Protein AF-A0A950CZE7-F1 (afdb_monomer_lite)

Foldseek 3Di:
DDDDDDDPDDDDDDDDDDDDDDDDDDDDDDDDDDDDDDDPDDDPPPPDDPPPPDPPPPPDDDDDDDDDDQQDFPDADPNDTDGNVNVVVVCCVPCVVVVVVVVVVVVVVVVVCVVVVHDD

pLDDT: mean 73.11, std 21.74, range [37.31, 98.44]

Secondary structure (DSSP, 8-state):
---------------------------------------------PPPPP----GGGS-------PPPPTT-EEEEETTEEEEHHHHHHHHHHHHHHHHHHHHHHHHHHHHHHHHHT---

Sequence (120 aa):
MIARNRGRMVKGMVFVLAALGVLGSQPAWSQSLLGGRLGTKKAAQEPAPPASSNPADGPRFELTAVPVNPIDPIAIVNGEVISRQQLADECVARRGEEILETLIARKLIEQALKARKLEV

Structure (mmCIF, N/CA/C/O backbone):
data_AF-A0A950CZE7-F1
#
_entry.id   AF-A0A950CZE7-F1
#
loop_
_atom_site.group_PDB
_atom_site.id
_atom_site.type_symbol
_atom_site.label_atom_id
_atom_site.label_alt_id
_atom_site.label_comp_id
_atom_site.label_asym_id
_atom_site.label_entity_id
_atom_site.label_seq_id
_atom_site.pdbx_PDB_ins_code
_atom_site.Cartn_x
_atom_site.Cartn_y
_atom_site.Cartn_z
_atom_site.occupancy
_atom_site.B_iso_or_equiv
_atom_site.auth_seq_id
_atom_site.auth_comp_id
_atom_site.auth_asym_id
_atom_site.auth_atom_id
_atom_site.pdbx_PDB_model_num
ATOM 1 N N . MET A 1 1 ? 9.391 -7.292 -49.951 1.00 50.84 1 MET A N 1
ATOM 2 C CA . MET A 1 1 ? 10.779 -7.718 -49.657 1.00 50.84 1 MET A CA 1
ATOM 3 C C . MET A 1 1 ? 11.719 -7.007 -50.619 1.00 50.84 1 MET A C 1
ATOM 5 O O . MET A 1 1 ? 11.708 -7.359 -51.785 1.00 50.84 1 MET A O 1
ATOM 9 N N . ILE A 1 2 ? 12.477 -6.004 -50.159 1.00 44.66 2 ILE A N 1
ATOM 10 C CA . ILE A 1 2 ? 13.557 -5.328 -50.903 1.00 44.66 2 ILE A CA 1
ATOM 11 C C . ILE A 1 2 ? 14.617 -4.851 -49.888 1.00 44.66 2 ILE A C 1
ATOM 13 O O . ILE A 1 2 ? 14.286 -4.505 -48.758 1.00 44.66 2 ILE A O 1
ATOM 17 N N . ALA A 1 3 ? 15.874 -4.973 -50.319 1.00 51.16 3 ALA A N 1
ATOM 18 C CA . ALA A 1 3 ? 17.185 -4.905 -49.657 1.00 51.16 3 ALA A CA 1
ATOM 19 C C . ALA A 1 3 ? 17.358 -3.895 -48.494 1.00 51.16 3 ALA A C 1
ATOM 21 O O . ALA A 1 3 ? 16.888 -2.771 -48.569 1.00 51.16 3 ALA A O 1
ATOM 22 N N . ARG A 1 4 ? 17.953 -4.256 -47.343 1.00 50.62 4 ARG A N 1
ATOM 23 C CA . ARG A 1 4 ? 19.347 -4.686 -47.039 1.00 50.62 4 ARG A CA 1
ATOM 24 C C . ARG A 1 4 ? 20.335 -3.507 -46.954 1.00 50.62 4 ARG A C 1
ATOM 26 O O . ARG A 1 4 ? 20.846 -3.045 -47.962 1.00 50.62 4 ARG A O 1
ATOM 33 N N . ASN A 1 5 ? 20.610 -3.119 -45.703 1.00 60.41 5 ASN A N 1
ATOM 34 C CA . ASN A 1 5 ? 21.830 -2.532 -45.124 1.00 60.41 5 ASN A CA 1
ATOM 35 C C . ASN A 1 5 ? 22.935 -2.036 -46.071 1.00 60.41 5 ASN A C 1
ATOM 37 O O . ASN A 1 5 ? 23.509 -2.847 -46.795 1.00 60.41 5 ASN A O 1
ATOM 41 N N . ARG A 1 6 ? 23.418 -0.806 -45.825 1.00 49.62 6 ARG A N 1
ATOM 42 C CA . ARG A 1 6 ? 24.853 -0.484 -45.633 1.00 49.62 6 ARG A CA 1
ATOM 43 C C . ARG A 1 6 ? 25.037 0.988 -45.237 1.00 49.62 6 ARG A C 1
ATOM 45 O O . ARG A 1 6 ? 24.710 1.879 -46.002 1.00 49.62 6 ARG A O 1
ATOM 52 N N . GLY A 1 7 ? 25.615 1.221 -44.059 1.00 47.06 7 GLY A N 1
ATOM 53 C CA . GLY A 1 7 ? 25.987 2.556 -43.574 1.00 47.06 7 GLY A CA 1
ATOM 54 C C . GLY A 1 7 ? 26.898 2.492 -42.349 1.00 47.06 7 GLY A C 1
ATOM 55 O O . GLY A 1 7 ? 26.678 3.179 -41.364 1.00 47.06 7 GLY A O 1
ATOM 56 N N . ARG A 1 8 ? 27.879 1.582 -42.373 1.00 55.41 8 ARG A N 1
ATOM 57 C CA . ARG A 1 8 ? 28.936 1.450 -41.364 1.00 55.41 8 ARG A CA 1
ATOM 58 C C . ARG A 1 8 ? 30.164 2.212 -41.867 1.00 55.41 8 ARG A C 1
ATOM 60 O O . ARG A 1 8 ? 31.021 1.597 -42.483 1.00 55.41 8 ARG A O 1
ATOM 67 N N . MET A 1 9 ? 30.217 3.51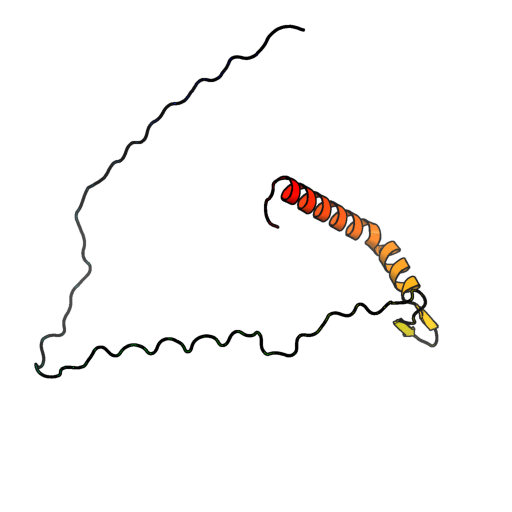9 -41.629 1.00 50.69 9 MET A N 1
ATOM 68 C CA . MET A 1 9 ? 31.404 4.395 -41.644 1.00 50.69 9 MET A CA 1
ATOM 69 C C . MET A 1 9 ? 30.991 5.597 -40.783 1.00 50.69 9 MET A C 1
ATOM 71 O O . MET A 1 9 ? 29.924 6.141 -41.018 1.00 50.69 9 MET A O 1
ATOM 75 N N . VAL A 1 10 ? 31.642 5.937 -39.672 1.00 53.59 10 VAL A N 1
ATOM 76 C CA . VAL A 1 10 ? 32.962 6.572 -39.630 1.00 53.59 10 VAL A CA 1
ATOM 77 C C . VAL A 1 10 ? 33.665 6.182 -38.320 1.00 53.59 10 VAL A C 1
ATOM 79 O O . VAL A 1 10 ? 33.227 6.539 -37.230 1.00 53.59 10 VAL A O 1
ATOM 82 N N . LYS A 1 11 ? 34.767 5.432 -38.431 1.00 46.16 11 LYS A N 1
ATOM 83 C CA . LYS A 1 11 ? 35.823 5.359 -37.413 1.00 46.16 11 LYS A CA 1
ATOM 84 C C . LYS A 1 11 ? 36.884 6.390 -37.805 1.00 46.16 11 LYS A C 1
ATOM 86 O O . LYS A 1 11 ? 37.491 6.242 -38.858 1.00 46.16 11 LYS A O 1
ATOM 91 N N . GLY A 1 12 ? 37.116 7.379 -36.952 1.00 50.22 12 GLY A N 1
ATOM 92 C CA . GLY A 1 12 ? 38.290 8.258 -36.952 1.00 50.22 12 GLY A CA 1
ATOM 93 C C . GLY A 1 12 ? 38.375 8.841 -35.543 1.00 50.22 12 GLY A C 1
ATOM 94 O O . GLY A 1 12 ? 37.528 9.636 -35.172 1.00 50.22 12 GLY A O 1
ATOM 95 N N . MET A 1 13 ? 39.125 8.266 -34.603 1.00 50.19 13 MET A N 1
ATOM 96 C CA . MET A 1 13 ? 40.588 8.251 -34.515 1.00 50.19 13 MET A CA 1
ATOM 97 C C . MET A 1 13 ? 41.179 9.662 -34.580 1.00 50.19 13 MET A C 1
ATOM 99 O O . MET A 1 13 ? 41.678 10.062 -35.621 1.00 50.19 13 MET A O 1
ATOM 103 N N . VAL A 1 14 ? 41.168 10.370 -33.445 1.00 53.59 14 VAL A N 1
ATOM 104 C CA . VAL A 1 14 ? 42.196 11.365 -33.101 1.00 53.59 14 VAL A CA 1
ATOM 105 C C . VAL A 1 14 ? 42.457 11.281 -31.591 1.00 53.59 14 VAL A C 1
ATOM 107 O O . VAL A 1 14 ? 41.748 11.867 -30.781 1.00 53.59 14 VAL A O 1
ATOM 110 N N . PHE A 1 15 ? 43.469 10.495 -31.221 1.00 51.00 15 PHE A N 1
ATOM 111 C CA . PHE A 1 15 ? 44.222 10.661 -29.979 1.00 51.00 15 PHE A CA 1
ATOM 112 C C . PHE A 1 15 ? 45.309 11.703 -30.271 1.00 51.00 15 PHE A C 1
ATOM 114 O O . PHE A 1 15 ? 46.155 11.445 -31.126 1.00 51.00 15 PHE A O 1
ATOM 121 N N . VAL A 1 16 ? 45.321 12.846 -29.578 1.00 52.81 16 VAL A N 1
ATOM 122 C CA . VAL A 1 16 ? 46.509 13.716 -29.508 1.00 52.81 16 VAL A CA 1
ATOM 123 C C . VAL A 1 16 ? 46.825 14.015 -28.047 1.00 52.81 16 VAL A C 1
ATOM 125 O O . VAL A 1 16 ? 46.109 14.738 -27.361 1.00 52.81 16 VAL A O 1
ATOM 128 N N . LEU A 1 17 ? 47.919 13.400 -27.602 1.00 49.59 17 LEU A N 1
ATOM 129 C CA . LEU A 1 17 ? 48.712 13.720 -26.422 1.00 49.59 17 LEU A CA 1
ATOM 130 C C . LEU A 1 17 ? 49.449 15.048 -26.647 1.00 49.59 17 LEU A C 1
ATOM 132 O O . LEU A 1 17 ? 50.206 15.160 -27.609 1.00 49.59 17 LEU A O 1
ATOM 136 N N . ALA A 1 18 ? 49.312 16.002 -25.727 1.00 49.28 18 ALA A N 1
ATOM 137 C CA . ALA A 1 18 ? 50.244 17.119 -25.587 1.00 49.28 18 ALA A CA 1
ATOM 138 C C . ALA A 1 18 ? 50.700 17.202 -24.125 1.00 49.28 18 ALA A C 1
ATOM 140 O O . ALA A 1 18 ? 49.930 17.545 -23.230 1.00 49.28 18 ALA A O 1
ATOM 141 N N . ALA A 1 19 ? 51.958 16.829 -23.902 1.00 46.16 19 ALA A N 1
ATOM 142 C CA . ALA A 1 19 ? 52.675 16.962 -22.646 1.00 46.16 19 ALA A CA 1
ATOM 143 C C . ALA A 1 19 ? 53.675 18.131 -22.732 1.00 46.16 19 ALA A C 1
ATOM 145 O O . ALA A 1 19 ? 54.229 18.385 -23.798 1.00 46.16 19 ALA A O 1
ATOM 146 N N . LEU A 1 20 ? 53.955 18.717 -21.558 1.00 45.72 20 LEU A N 1
ATOM 147 C CA . LEU A 1 20 ? 55.127 19.516 -21.154 1.00 45.72 20 LEU A CA 1
ATOM 148 C C . LEU A 1 20 ? 55.188 21.026 -21.471 1.00 45.72 20 LEU A C 1
ATOM 150 O O . LEU A 1 20 ? 55.448 21.457 -22.587 1.00 45.72 20 LEU A O 1
ATOM 154 N N . GLY A 1 21 ? 55.131 21.804 -20.381 1.00 42.88 21 GLY A N 1
ATOM 155 C CA . GLY A 1 21 ? 55.657 23.163 -20.243 1.00 42.88 21 GLY A CA 1
ATOM 156 C C . GLY A 1 21 ? 55.750 23.550 -18.758 1.00 42.88 21 GLY A C 1
ATOM 157 O O . GLY A 1 21 ? 54.744 23.870 -18.135 1.00 42.88 21 GLY A O 1
ATOM 158 N N . VAL A 1 22 ? 56.949 23.448 -18.178 1.00 52.06 22 VAL A N 1
ATOM 159 C CA . VAL A 1 22 ? 57.320 23.845 -16.803 1.00 52.06 22 VAL A CA 1
ATOM 160 C C . VAL A 1 22 ? 57.534 25.365 -16.740 1.00 52.06 22 VAL A C 1
ATOM 162 O O . VAL A 1 22 ? 58.079 25.907 -17.696 1.00 52.06 22 VAL A O 1
ATOM 165 N N . LEU A 1 23 ? 57.176 26.016 -15.616 1.00 45.50 23 LEU A N 1
ATOM 166 C CA . LEU A 1 23 ? 58.022 26.919 -14.793 1.00 45.50 23 LEU A CA 1
ATOM 167 C C . LEU A 1 23 ? 57.216 28.069 -14.140 1.00 45.50 23 LEU A C 1
ATOM 169 O O . LEU A 1 23 ? 56.647 28.903 -14.834 1.00 45.50 23 LEU A O 1
ATOM 173 N N . GLY A 1 24 ? 57.269 28.169 -12.803 1.00 45.81 24 GLY A N 1
ATOM 174 C CA . GLY A 1 24 ? 57.137 29.454 -12.096 1.00 45.81 24 GLY A CA 1
ATOM 175 C C . GLY A 1 24 ? 56.082 29.542 -10.988 1.00 45.81 24 GLY A C 1
ATOM 176 O O . GLY A 1 24 ? 54.940 29.892 -11.261 1.00 45.81 24 GLY A O 1
ATOM 177 N N . SER A 1 25 ? 56.513 29.333 -9.734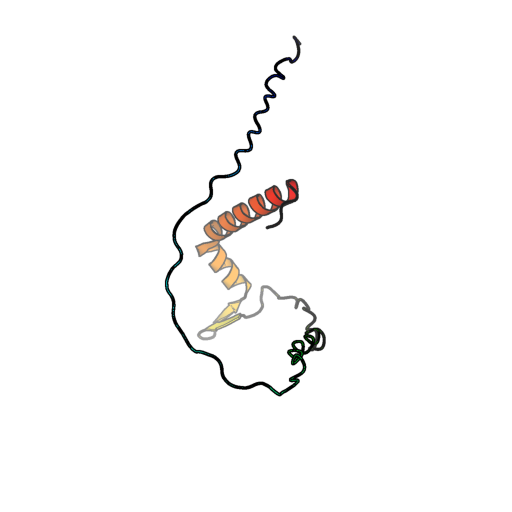 1.00 55.78 25 SER A N 1
ATOM 178 C CA . SER A 1 25 ? 56.217 30.163 -8.536 1.00 55.78 25 SER A CA 1
ATOM 179 C C . SER A 1 25 ? 56.070 29.317 -7.268 1.00 55.78 25 SER A C 1
ATOM 181 O O . SER A 1 25 ? 55.016 28.755 -6.979 1.00 55.78 25 SER A O 1
ATOM 183 N N . GLN A 1 26 ? 57.159 29.241 -6.500 1.00 57.81 26 GLN A N 1
ATOM 184 C CA . GLN A 1 26 ? 57.174 28.730 -5.129 1.00 57.81 26 GLN A CA 1
ATOM 185 C C . GLN A 1 26 ? 56.615 29.790 -4.165 1.00 57.81 26 GLN A C 1
ATOM 187 O O . GLN A 1 26 ? 57.034 30.945 -4.259 1.00 57.81 26 GLN A O 1
ATOM 192 N N . PRO A 1 27 ? 55.776 29.428 -3.180 1.00 56.31 27 PRO A N 1
ATOM 193 C CA . PRO A 1 27 ? 55.592 30.251 -1.998 1.00 56.31 27 PRO A CA 1
ATOM 194 C C . PRO A 1 27 ? 56.634 29.908 -0.919 1.00 56.31 27 PRO A C 1
ATOM 196 O O . PRO A 1 27 ? 56.726 28.783 -0.437 1.00 56.31 27 PRO A O 1
ATOM 199 N N . ALA A 1 28 ? 57.404 30.944 -0.587 1.00 51.28 28 ALA A N 1
ATOM 200 C CA . ALA A 1 28 ? 57.788 31.386 0.753 1.00 51.28 28 ALA A CA 1
ATOM 201 C C . ALA A 1 28 ? 58.440 30.392 1.744 1.00 51.28 28 ALA A C 1
ATOM 203 O O . ALA A 1 28 ? 57.795 29.582 2.404 1.00 51.28 28 ALA A O 1
ATOM 204 N N . TRP A 1 29 ? 59.747 30.618 1.926 1.00 56.53 29 TRP A N 1
ATOM 205 C CA . TRP A 1 29 ? 60.510 30.562 3.183 1.00 56.53 29 TRP A CA 1
ATOM 206 C C . TRP A 1 29 ? 59.681 30.995 4.424 1.00 56.53 29 TRP A C 1
ATOM 208 O O . TRP A 1 29 ? 58.801 31.836 4.299 1.00 56.53 29 TRP A O 1
ATOM 218 N N . SER A 1 30 ? 59.932 30.524 5.651 1.00 58.53 30 SER A N 1
ATOM 219 C CA . SER A 1 30 ? 61.247 30.478 6.293 1.00 58.53 30 SER A CA 1
ATOM 220 C C . SER A 1 30 ? 61.305 29.620 7.579 1.00 58.53 30 SER A C 1
ATOM 222 O O . SER A 1 30 ? 60.352 29.511 8.340 1.00 58.53 30 SER A O 1
ATOM 224 N N . GLN A 1 31 ? 62.509 29.070 7.793 1.00 57.50 31 GLN A N 1
ATOM 225 C CA . GLN A 1 31 ? 63.301 29.012 9.036 1.00 57.50 31 GLN A CA 1
ATOM 226 C C . GLN A 1 31 ? 62.746 28.348 10.311 1.00 57.50 31 GLN A C 1
ATOM 228 O O . GLN A 1 31 ? 62.028 28.951 11.095 1.00 57.50 31 GLN A O 1
ATOM 233 N N . SER A 1 32 ? 63.339 27.195 10.641 1.00 49.66 32 SER A N 1
ATOM 234 C CA . SER A 1 32 ? 64.218 27.071 11.822 1.00 49.66 32 SER A CA 1
ATOM 235 C C . SER A 1 32 ? 65.083 25.808 11.654 1.00 49.66 32 SER A C 1
ATOM 237 O O . SER A 1 32 ? 64.578 24.692 11.668 1.00 49.66 32 SER A O 1
ATOM 239 N N . LEU A 1 33 ? 66.275 25.929 11.064 1.00 47.62 33 LEU A N 1
ATOM 240 C CA . LEU A 1 33 ? 67.578 26.047 11.739 1.00 47.62 33 LEU A CA 1
ATOM 241 C C . LEU A 1 33 ? 67.895 24.937 12.759 1.00 47.62 33 LEU A C 1
ATOM 243 O O . LEU A 1 33 ? 67.502 24.980 13.916 1.00 47.62 33 LEU A O 1
ATOM 247 N N . LEU A 1 34 ? 68.688 23.977 12.268 1.00 46.34 34 LEU A N 1
ATOM 248 C CA . LEU A 1 34 ? 69.890 23.414 12.893 1.00 46.34 34 LEU A CA 1
ATOM 249 C C . LEU A 1 34 ? 69.946 23.424 14.434 1.00 46.34 34 LEU A C 1
ATOM 251 O O . LEU A 1 34 ? 70.388 24.386 15.057 1.00 46.34 34 LEU A O 1
ATOM 255 N N . GLY A 1 35 ? 69.657 22.268 15.028 1.00 38.97 35 GLY A N 1
ATOM 256 C CA . GLY A 1 35 ? 70.013 21.969 16.409 1.00 38.97 35 GLY A CA 1
ATOM 257 C C . GLY A 1 35 ? 70.104 20.465 16.646 1.00 38.97 35 GLY A C 1
ATOM 258 O O . GLY A 1 35 ? 69.088 19.794 16.735 1.00 38.97 35 GLY A O 1
ATOM 259 N N . GLY A 1 36 ? 71.328 19.951 16.780 1.00 37.31 36 GLY A N 1
ATOM 260 C CA . GLY A 1 36 ? 71.588 18.774 17.614 1.00 37.31 36 GLY A CA 1
ATOM 261 C C . GLY A 1 36 ? 71.414 17.394 16.978 1.00 37.31 36 GLY A C 1
ATOM 262 O O . GLY A 1 36 ? 70.345 16.798 16.971 1.00 37.31 36 GLY A O 1
ATOM 263 N N . ARG A 1 37 ? 72.552 16.840 16.557 1.00 46.41 37 ARG A N 1
ATOM 264 C CA . ARG A 1 37 ? 72.836 15.400 16.472 1.00 46.41 37 ARG A CA 1
ATOM 265 C C . ARG A 1 37 ? 72.431 14.635 17.750 1.00 46.41 37 ARG A C 1
ATOM 267 O O . ARG A 1 37 ? 72.563 15.169 18.845 1.00 46.41 37 ARG A O 1
ATOM 274 N N . LEU A 1 38 ? 72.186 13.332 17.542 1.00 44.56 38 LEU A N 1
ATOM 275 C CA . LEU A 1 38 ? 72.127 12.186 18.476 1.00 44.56 38 LEU A CA 1
ATOM 276 C C . LEU A 1 38 ? 70.733 11.784 18.976 1.00 44.56 38 LEU A C 1
ATOM 278 O O . LEU A 1 38 ? 70.211 12.293 19.960 1.00 44.56 38 LEU A O 1
ATOM 282 N N . GLY A 1 39 ? 70.190 10.751 18.333 1.00 40.28 39 GLY A N 1
ATOM 283 C CA . GLY A 1 39 ? 69.076 9.977 18.861 1.00 40.28 39 GLY A CA 1
ATOM 284 C C . GLY A 1 39 ? 68.438 9.117 17.784 1.00 40.28 39 GLY A C 1
ATOM 285 O O . GLY A 1 39 ? 67.549 9.568 17.071 1.00 40.28 39 GLY A O 1
ATOM 286 N N . THR A 1 40 ? 68.883 7.868 17.668 1.00 51.53 40 THR A N 1
ATOM 287 C CA . THR A 1 40 ? 68.186 6.797 16.952 1.00 51.53 40 THR A CA 1
ATOM 288 C C . THR A 1 40 ? 66.796 6.596 17.558 1.00 51.53 40 THR A C 1
ATOM 290 O O . THR A 1 40 ? 66.592 5.761 18.435 1.00 51.53 40 THR A O 1
ATOM 293 N N . LYS A 1 41 ? 65.803 7.353 17.090 1.00 43.84 41 LYS A N 1
ATOM 294 C CA . LYS A 1 41 ? 64.396 7.031 17.328 1.00 43.84 41 LYS A CA 1
ATOM 295 C C . LYS A 1 41 ? 63.859 6.298 16.111 1.00 43.84 41 LYS A C 1
ATOM 297 O O . LYS A 1 41 ? 63.407 6.885 15.137 1.00 43.84 41 LYS A O 1
ATOM 302 N N . LYS A 1 42 ? 64.018 4.975 16.208 1.00 42.50 42 LYS A N 1
ATOM 303 C CA . LYS A 1 42 ? 63.178 3.925 15.628 1.00 42.50 42 LYS A CA 1
ATOM 304 C C . LYS A 1 42 ? 61.842 4.494 15.150 1.00 42.50 42 LYS A C 1
ATOM 306 O O . LYS A 1 42 ? 61.107 5.052 15.963 1.00 42.50 42 LYS A O 1
ATOM 311 N N . ALA A 1 43 ? 61.567 4.334 13.855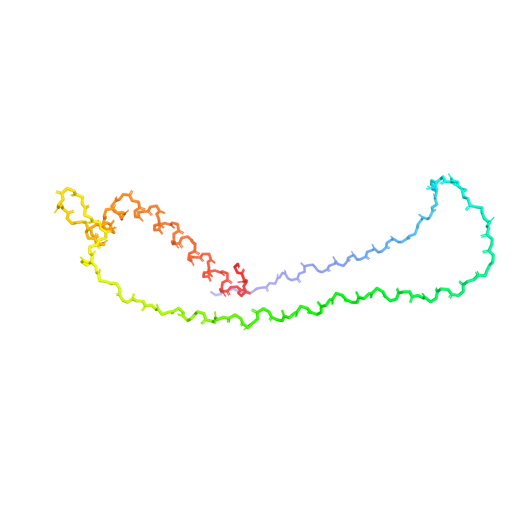 1.00 39.69 43 ALA A N 1
ATOM 312 C CA . ALA A 1 43 ? 60.252 4.547 13.275 1.00 39.69 43 ALA A CA 1
ATOM 313 C C . ALA A 1 43 ? 59.220 3.886 14.193 1.00 39.69 43 ALA A C 1
ATOM 315 O O . ALA A 1 43 ? 59.204 2.662 14.354 1.00 39.69 43 ALA A O 1
ATOM 316 N N . ALA A 1 44 ? 58.443 4.721 14.878 1.00 44.41 44 ALA A N 1
ATOM 317 C CA . ALA A 1 44 ? 57.272 4.274 15.587 1.00 44.41 44 ALA A CA 1
ATOM 318 C C . ALA A 1 44 ? 56.317 3.795 14.502 1.00 44.41 44 ALA A C 1
ATOM 320 O O . ALA A 1 44 ? 55.731 4.587 13.770 1.00 44.41 44 ALA A O 1
ATOM 321 N N . GLN A 1 45 ? 56.268 2.476 14.354 1.00 52.12 45 GLN A N 1
ATOM 322 C CA . GLN A 1 45 ? 55.157 1.778 13.753 1.00 52.12 45 GLN A CA 1
ATOM 323 C C . GLN A 1 45 ? 53.905 2.309 14.449 1.00 52.12 45 GLN A C 1
ATOM 325 O O . GLN A 1 45 ? 53.697 2.050 15.636 1.00 52.12 45 GLN A O 1
ATOM 330 N N . GLU A 1 46 ? 53.128 3.112 13.734 1.00 49.81 46 GLU A N 1
ATOM 331 C CA . GLU A 1 46 ? 51.771 3.434 14.138 1.00 49.81 46 GLU A CA 1
ATOM 332 C C . GLU A 1 46 ? 51.069 2.085 14.343 1.00 49.81 46 GLU A C 1
ATOM 334 O O . GLU A 1 46 ? 51.122 1.238 13.438 1.00 49.81 46 GLU A O 1
ATOM 339 N N . PRO A 1 47 ? 50.549 1.788 15.547 1.00 52.53 47 PRO A N 1
ATOM 340 C CA . PRO A 1 47 ? 49.869 0.528 15.768 1.00 52.53 47 PRO A CA 1
ATOM 341 C C . PRO A 1 47 ? 48.726 0.471 14.763 1.00 52.53 47 PRO A C 1
ATOM 343 O O . PRO A 1 47 ? 47.910 1.392 14.693 1.00 52.53 47 PRO A O 1
ATOM 346 N N . ALA A 1 48 ? 48.709 -0.590 13.953 1.00 66.19 48 ALA A N 1
ATOM 347 C CA . ALA A 1 48 ? 47.587 -0.872 13.079 1.00 66.19 48 ALA A CA 1
ATOM 348 C C . ALA A 1 48 ? 46.296 -0.719 13.901 1.00 66.19 48 ALA A C 1
ATOM 350 O O . ALA A 1 48 ? 46.277 -1.179 15.053 1.00 66.19 48 ALA A O 1
ATOM 351 N N . PRO A 1 49 ? 45.243 -0.072 13.363 1.00 69.38 49 PRO A N 1
ATOM 352 C CA . PRO A 1 49 ? 43.955 -0.064 14.039 1.00 69.38 49 PRO A CA 1
ATOM 353 C C . PRO A 1 49 ? 43.629 -1.514 14.413 1.00 69.38 49 PRO A C 1
ATOM 355 O O . PRO A 1 49 ? 43.861 -2.402 13.580 1.00 69.38 49 PRO A O 1
ATOM 358 N N . PRO A 1 50 ? 43.186 -1.791 15.656 1.00 57.94 50 PRO A N 1
ATOM 359 C CA . PRO A 1 50 ? 42.824 -3.145 16.031 1.00 57.94 50 PRO A CA 1
ATOM 360 C C . PRO A 1 50 ? 41.851 -3.646 14.973 1.00 57.94 50 PRO A C 1
ATOM 362 O O . PRO A 1 50 ? 40.874 -2.963 14.656 1.00 57.94 50 PRO A O 1
ATOM 365 N N . ALA A 1 51 ? 42.204 -4.784 14.372 1.00 61.09 51 ALA A N 1
ATOM 366 C CA . ALA A 1 51 ? 41.382 -5.475 13.400 1.00 61.09 51 ALA A CA 1
ATOM 367 C C . ALA A 1 51 ? 39.935 -5.407 13.883 1.00 61.09 51 ALA A C 1
ATOM 369 O O . ALA A 1 51 ? 39.657 -5.810 15.015 1.00 61.09 51 ALA A O 1
ATOM 370 N N . SER A 1 52 ? 39.045 -4.834 13.067 1.00 60.16 52 SER A N 1
ATOM 371 C CA . SER A 1 52 ? 37.624 -4.837 13.375 1.00 60.16 52 SER A CA 1
ATOM 372 C C . SER A 1 52 ? 37.251 -6.290 13.627 1.00 60.16 52 SER A C 1
ATOM 374 O O . SER A 1 52 ? 37.305 -7.110 12.705 1.00 60.16 52 SER A O 1
ATOM 376 N N . SER A 1 53 ? 36.929 -6.631 14.871 1.00 62.38 53 SER A N 1
ATOM 377 C CA . SER A 1 53 ? 36.208 -7.857 15.147 1.00 62.38 53 SER A CA 1
ATOM 378 C C . SER A 1 53 ? 35.005 -7.842 14.216 1.00 62.38 53 SER A C 1
ATOM 380 O O . SER A 1 53 ? 34.262 -6.857 14.173 1.00 62.38 53 SER A O 1
ATOM 382 N N . ASN A 1 54 ? 34.874 -8.877 13.385 1.00 66.06 54 ASN A N 1
ATOM 383 C CA . ASN A 1 54 ? 33.706 -9.017 12.532 1.00 66.06 54 ASN A CA 1
ATOM 384 C C . ASN A 1 54 ? 32.470 -8.814 13.421 1.00 66.06 54 ASN A C 1
ATOM 386 O O . ASN A 1 54 ? 32.359 -9.509 14.431 1.00 66.06 54 ASN A O 1
ATOM 390 N N . PRO A 1 55 ? 31.539 -7.905 13.091 1.00 60.69 55 PRO A N 1
ATOM 391 C CA . PRO A 1 55 ? 30.342 -7.660 13.901 1.00 60.69 55 PRO A CA 1
ATOM 392 C C . PRO A 1 55 ? 29.331 -8.831 13.853 1.00 60.69 55 PRO A C 1
ATOM 394 O O . PRO A 1 55 ? 28.129 -8.635 13.990 1.00 60.69 55 PRO A O 1
ATOM 397 N N . ALA A 1 56 ? 29.802 -10.063 13.638 1.00 62.12 56 ALA A N 1
ATOM 398 C CA . ALA A 1 56 ? 29.007 -11.254 13.371 1.00 62.12 56 ALA A CA 1
ATOM 399 C C . ALA A 1 56 ? 28.592 -12.046 14.626 1.00 62.12 56 ALA A C 1
ATOM 401 O O . ALA A 1 56 ? 27.842 -13.012 14.479 1.00 62.12 56 ALA A O 1
ATOM 402 N N . ASP A 1 57 ? 29.031 -11.640 15.823 1.00 67.25 57 ASP A N 1
ATOM 403 C CA . ASP A 1 57 ? 28.817 -12.391 17.074 1.00 67.25 57 ASP A CA 1
ATOM 404 C C . ASP A 1 57 ? 27.641 -11.873 17.928 1.00 67.25 57 ASP A C 1
ATOM 406 O O . ASP A 1 57 ? 27.462 -12.276 19.077 1.00 67.25 57 ASP A O 1
ATOM 410 N N . GLY A 1 58 ? 26.803 -10.991 17.375 1.00 76.44 58 GLY A N 1
ATOM 411 C CA . GLY A 1 58 ? 25.524 -10.629 17.990 1.00 76.44 58 GLY A CA 1
ATOM 412 C C . GLY A 1 58 ? 24.468 -11.733 17.812 1.00 76.44 58 GLY A C 1
ATOM 413 O O . GLY A 1 58 ? 24.538 -12.491 16.840 1.00 76.44 58 GLY A O 1
ATOM 414 N N . PRO A 1 59 ? 23.460 -11.830 18.701 1.00 78.06 59 PRO A N 1
ATOM 415 C CA . PRO A 1 59 ? 22.330 -12.730 18.491 1.00 78.06 59 PRO A CA 1
ATOM 416 C C . PRO A 1 59 ? 21.691 -12.444 17.126 1.00 78.06 59 PRO A C 1
ATOM 418 O O . PRO A 1 59 ? 21.215 -11.339 16.861 1.00 78.06 59 PRO A O 1
ATOM 421 N N . ARG A 1 60 ? 21.715 -13.443 16.237 1.00 75.62 60 ARG A N 1
ATOM 422 C CA . ARG A 1 60 ? 21.053 -13.368 14.932 1.00 75.62 60 ARG A CA 1
ATOM 423 C C . ARG A 1 60 ? 19.552 -13.471 15.169 1.00 75.62 60 ARG A C 1
ATOM 425 O O . ARG A 1 60 ? 19.054 -14.536 15.519 1.00 75.62 60 ARG A O 1
ATOM 432 N N . PHE A 1 61 ? 18.840 -12.361 15.010 1.00 78.50 61 PHE A N 1
ATOM 433 C CA . PHE A 1 61 ? 17.382 -12.371 15.016 1.00 78.50 61 PHE A CA 1
ATOM 434 C C . PHE A 1 61 ? 16.891 -13.011 13.717 1.00 78.50 61 PHE A C 1
ATOM 436 O O . PHE A 1 61 ? 17.044 -12.440 12.637 1.00 78.50 61 PHE A O 1
ATOM 443 N N . GLU A 1 62 ? 16.319 -14.209 13.814 1.00 81.06 62 GLU A N 1
ATOM 444 C CA . GLU A 1 62 ? 15.613 -14.822 12.694 1.00 81.06 62 GLU A CA 1
ATOM 445 C C . GLU A 1 62 ? 14.239 -14.160 12.544 1.00 81.06 62 GLU A C 1
ATOM 447 O O . GLU A 1 62 ? 13.399 -14.193 13.446 1.00 81.06 62 GLU A O 1
ATOM 452 N N . LEU A 1 63 ? 14.017 -13.523 11.393 1.00 78.19 63 LEU A N 1
ATOM 453 C CA . LEU A 1 63 ? 12.749 -12.885 11.049 1.00 78.19 63 LEU A CA 1
ATOM 454 C C . LEU A 1 63 ? 11.695 -13.968 10.787 1.00 78.19 63 LEU A C 1
ATOM 456 O O . LEU A 1 63 ? 11.538 -14.441 9.663 1.00 78.19 63 LEU A O 1
ATOM 460 N N . THR A 1 64 ? 10.969 -14.369 11.828 1.00 78.94 64 THR A N 1
ATOM 461 C CA . THR A 1 64 ? 9.810 -15.257 11.686 1.00 78.94 64 THR A CA 1
ATOM 462 C C . THR A 1 64 ? 8.582 -14.422 11.334 1.00 78.94 64 THR A C 1
ATOM 464 O O . THR A 1 64 ? 8.177 -13.549 12.102 1.00 78.94 64 THR A O 1
ATOM 467 N N . ALA A 1 65 ? 7.979 -14.672 10.170 1.00 78.19 65 ALA A N 1
ATOM 468 C CA . ALA A 1 65 ? 6.730 -14.025 9.783 1.00 78.19 65 ALA A CA 1
ATOM 469 C C . ALA A 1 65 ? 5.574 -14.586 10.624 1.00 78.19 65 ALA A C 1
ATOM 471 O O . ALA A 1 65 ? 5.208 -15.753 10.491 1.00 78.19 65 ALA A O 1
ATOM 472 N N . VAL A 1 66 ? 4.996 -13.755 11.491 1.00 76.44 66 VAL A N 1
ATOM 473 C CA . VAL A 1 66 ? 3.786 -14.110 12.240 1.00 76.44 66 VAL A CA 1
ATOM 474 C C . VAL A 1 66 ? 2.581 -13.986 11.300 1.00 76.44 66 VAL A C 1
ATOM 476 O O . VAL A 1 66 ? 2.407 -12.924 10.692 1.00 76.44 66 VAL A O 1
ATOM 479 N N . PRO A 1 67 ? 1.744 -15.030 11.152 1.00 77.75 67 PRO A N 1
ATOM 480 C CA . PRO A 1 67 ? 0.513 -14.923 10.381 1.00 77.75 67 PRO A CA 1
ATOM 481 C C . PRO A 1 67 ? -0.436 -13.942 11.079 1.00 77.75 67 PRO A C 1
ATOM 483 O O . PRO A 1 67 ? -0.809 -14.145 12.231 1.00 77.75 67 PRO A O 1
ATOM 486 N N . VAL A 1 68 ? -0.809 -12.869 10.381 1.00 83.50 68 VAL A N 1
ATOM 487 C CA . VAL A 1 68 ? -1.778 -11.871 10.862 1.00 83.50 68 VAL A CA 1
ATOM 488 C C . VAL A 1 68 ? -3.166 -12.198 10.313 1.00 83.50 68 VAL A C 1
ATOM 490 O O . VAL A 1 68 ? -3.302 -12.479 9.121 1.00 83.50 68 VAL A O 1
ATOM 493 N N . ASN A 1 69 ? -4.199 -12.167 11.155 1.00 91.38 69 ASN A N 1
ATOM 494 C CA . ASN A 1 69 ? -5.579 -12.400 10.736 1.00 91.38 69 ASN A CA 1
ATOM 495 C C . ASN A 1 69 ? -6.260 -11.047 10.413 1.00 91.38 69 ASN A C 1
ATOM 497 O O . ASN A 1 69 ? -6.085 -10.072 11.148 1.00 91.38 69 ASN A O 1
ATOM 501 N N . PRO A 1 70 ? -7.027 -10.932 9.311 1.00 89.62 70 PRO A N 1
ATOM 502 C CA . PRO A 1 70 ? -7.716 -9.688 8.944 1.00 89.62 70 PRO A CA 1
ATOM 503 C C . PRO A 1 70 ? -8.691 -9.159 10.007 1.00 89.62 70 PRO A C 1
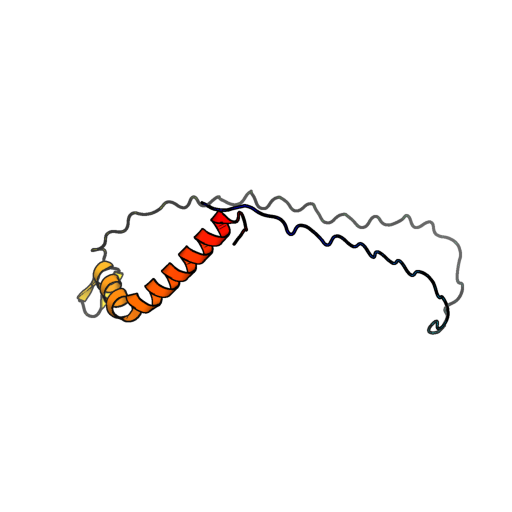ATOM 505 O O . PRO A 1 70 ? -8.900 -7.951 10.104 1.00 89.62 70 PRO A O 1
ATOM 508 N N . ILE A 1 71 ? -9.271 -10.048 10.813 1.00 92.38 71 ILE A N 1
ATOM 509 C CA . ILE A 1 71 ? -10.264 -9.701 11.840 1.00 92.38 71 ILE A CA 1
ATOM 510 C C . ILE A 1 71 ? -9.581 -9.278 13.150 1.00 92.38 71 ILE A C 1
ATOM 512 O O . ILE A 1 71 ? -10.247 -8.783 14.057 1.00 92.38 71 ILE A O 1
ATOM 516 N N . ASP A 1 72 ? -8.253 -9.416 13.247 1.00 93.81 72 ASP A N 1
ATOM 517 C CA . ASP A 1 72 ? -7.526 -9.082 14.466 1.00 93.81 72 ASP A CA 1
ATOM 518 C C . ASP A 1 72 ? -7.813 -7.633 14.894 1.00 93.81 72 ASP A C 1
ATOM 520 O O . ASP A 1 72 ? -7.677 -6.707 14.078 1.00 93.81 72 ASP A O 1
ATOM 524 N N . PRO A 1 73 ? -8.206 -7.418 16.164 1.00 93.62 73 PRO A N 1
ATOM 525 C CA . PRO A 1 73 ? -8.431 -6.085 16.695 1.00 93.62 73 PRO A CA 1
ATOM 526 C C . PRO A 1 73 ? -7.104 -5.328 16.723 1.00 93.62 73 PRO A C 1
ATOM 528 O O . PRO A 1 73 ? -6.127 -5.789 17.313 1.00 93.62 73 PRO A O 1
ATOM 531 N N . ILE A 1 74 ? -7.063 -4.152 16.098 1.00 95.31 74 ILE A N 1
ATOM 532 C CA . ILE A 1 74 ? -5.879 -3.281 16.119 1.00 95.31 74 ILE A CA 1
ATOM 533 C C . ILE A 1 74 ? -6.001 -2.163 17.153 1.00 95.31 74 ILE A C 1
ATOM 535 O O . ILE A 1 74 ? -4.993 -1.648 17.630 1.00 95.31 74 ILE A O 1
ATOM 539 N N . ALA A 1 75 ? -7.233 -1.776 17.484 1.00 96.50 75 ALA A N 1
ATOM 540 C CA . ALA A 1 75 ? -7.547 -0.717 18.427 1.00 96.50 75 ALA A CA 1
ATOM 541 C C . ALA A 1 75 ? -8.983 -0.879 18.937 1.00 96.50 75 ALA A C 1
ATOM 543 O O . ALA A 1 75 ? -9.829 -1.472 18.268 1.00 96.50 75 ALA A O 1
ATOM 544 N N . ILE A 1 76 ? -9.257 -0.316 20.113 1.00 96.69 76 ILE A N 1
ATOM 545 C CA . ILE A 1 76 ? -10.606 -0.192 20.667 1.00 96.69 76 ILE A CA 1
ATOM 546 C C . ILE A 1 76 ? -10.811 1.276 21.026 1.00 96.69 76 ILE A C 1
ATOM 548 O O . ILE A 1 76 ? -10.024 1.836 21.790 1.00 96.69 76 ILE A O 1
ATOM 552 N N . VAL A 1 77 ? -11.851 1.902 20.482 1.00 96.12 77 VAL A N 1
ATOM 553 C CA . VAL A 1 77 ? -12.187 3.310 20.731 1.00 96.12 77 VAL A CA 1
ATOM 554 C C . VAL A 1 77 ? -13.637 3.370 21.183 1.00 96.12 77 VAL A C 1
ATOM 556 O O . VAL A 1 77 ? -14.523 2.921 20.471 1.00 96.12 77 VAL A O 1
ATOM 559 N N . ASN A 1 78 ? -13.898 3.892 22.384 1.00 97.44 78 ASN A N 1
ATOM 560 C CA . ASN A 1 78 ? -15.254 3.983 22.951 1.00 97.44 78 ASN A CA 1
ATOM 561 C C . ASN A 1 78 ? -16.030 2.648 22.984 1.00 97.44 78 ASN A C 1
ATOM 563 O O . ASN A 1 78 ? -17.251 2.630 22.875 1.00 97.44 78 ASN A O 1
ATOM 567 N N . GLY A 1 79 ? -15.325 1.523 23.135 1.00 96.44 79 GLY A N 1
ATOM 568 C CA . GLY A 1 79 ? -15.929 0.186 23.126 1.00 96.44 79 GLY A CA 1
ATOM 569 C C . GLY A 1 79 ? -16.171 -0.396 21.731 1.00 96.44 79 GLY A C 1
ATOM 570 O O . GLY A 1 79 ? -16.569 -1.553 21.629 1.00 96.44 79 GLY A O 1
ATOM 571 N N . GLU A 1 80 ? -15.883 0.350 20.666 1.00 96.81 80 GLU A N 1
ATOM 572 C CA . GLU A 1 80 ? -15.896 -0.151 19.296 1.00 96.81 80 GLU A CA 1
ATOM 573 C C . GLU A 1 80 ? -14.517 -0.704 18.921 1.00 96.81 80 GLU A C 1
ATOM 575 O O . GLU A 1 80 ? -13.490 -0.046 19.113 1.00 96.81 80 GLU A O 1
ATOM 580 N N . VAL A 1 81 ? -14.491 -1.933 18.405 1.00 97.12 81 VAL A N 1
ATOM 581 C CA . VAL A 1 81 ? -13.270 -2.595 17.939 1.00 97.12 81 VAL A CA 1
ATOM 582 C C . VAL A 1 81 ? -13.006 -2.194 16.495 1.00 97.12 81 VAL A C 1
ATOM 584 O O . VAL A 1 81 ? -13.818 -2.478 15.620 1.00 97.12 81 VAL A O 1
ATOM 587 N N . ILE A 1 82 ? -11.834 -1.621 16.239 1.00 97.00 82 ILE A N 1
ATOM 588 C CA . ILE A 1 82 ? -11.339 -1.391 14.884 1.00 97.00 82 ILE A CA 1
ATOM 589 C C . ILE A 1 82 ? -10.503 -2.606 14.493 1.00 97.00 82 ILE A C 1
ATOM 591 O O . ILE A 1 82 ? -9.486 -2.904 15.131 1.00 97.00 82 ILE A O 1
ATOM 595 N N . SER A 1 83 ? -10.934 -3.325 13.457 1.00 97.38 83 SER A N 1
ATOM 596 C CA . SER A 1 83 ? -10.202 -4.482 12.933 1.00 97.38 83 SER A CA 1
ATOM 597 C C . SER A 1 83 ? -9.106 -4.056 11.958 1.00 97.38 83 SER A C 1
ATOM 599 O O . SER A 1 83 ? -9.149 -2.978 11.354 1.00 97.38 83 SER A O 1
ATOM 601 N N . ARG A 1 84 ? -8.110 -4.924 11.764 1.00 96.06 84 ARG A N 1
ATOM 602 C CA . ARG A 1 84 ? -7.060 -4.713 10.759 1.00 96.06 84 ARG A CA 1
ATOM 603 C C . ARG A 1 84 ? -7.642 -4.524 9.359 1.00 96.06 84 ARG A C 1
ATOM 605 O O . ARG A 1 84 ? -7.160 -3.667 8.622 1.00 96.06 84 ARG A O 1
ATOM 612 N N . GLN A 1 85 ? -8.653 -5.313 9.003 1.00 96.06 85 GLN A N 1
ATOM 613 C CA . GLN A 1 85 ? -9.331 -5.223 7.715 1.00 96.06 85 GLN A CA 1
ATOM 614 C C . GLN A 1 85 ? -10.029 -3.874 7.538 1.00 96.06 85 GLN A C 1
ATOM 616 O O . GLN A 1 85 ? -9.807 -3.217 6.530 1.00 96.06 85 GLN A O 1
ATOM 621 N N . GLN A 1 86 ? -10.787 -3.418 8.539 1.00 96.62 86 GLN A N 1
ATOM 622 C CA . GLN A 1 86 ? -11.474 -2.127 8.476 1.00 96.62 86 GLN A CA 1
ATOM 623 C C . GLN A 1 86 ? -10.488 -0.972 8.264 1.00 96.62 86 GLN A C 1
ATOM 625 O O . GLN A 1 86 ? -10.726 -0.095 7.437 1.00 96.62 86 GLN A O 1
ATOM 630 N N . LEU A 1 87 ? -9.350 -0.988 8.970 1.00 96.31 87 LEU A N 1
ATOM 631 C CA . LEU A 1 87 ? -8.302 0.008 8.745 1.00 96.31 87 LEU A CA 1
ATOM 632 C C . LEU A 1 87 ? -7.721 -0.089 7.327 1.00 96.31 87 LEU A C 1
ATOM 634 O O . LEU A 1 87 ? -7.488 0.939 6.693 1.00 96.31 87 LEU A O 1
ATOM 638 N N . ALA A 1 88 ? -7.457 -1.301 6.835 1.00 95.69 88 ALA A N 1
ATOM 639 C CA . ALA A 1 88 ? -6.914 -1.502 5.496 1.00 95.69 88 ALA A CA 1
ATOM 640 C C . ALA A 1 88 ? -7.866 -0.963 4.415 1.00 95.69 88 ALA A C 1
ATOM 642 O O . ALA A 1 88 ? -7.418 -0.238 3.526 1.00 95.69 88 ALA A O 1
ATOM 643 N N . ASP A 1 89 ? -9.160 -1.249 4.537 1.00 96.56 89 ASP A N 1
ATOM 644 C CA . ASP A 1 89 ? -10.193 -0.804 3.602 1.00 96.56 89 ASP A CA 1
ATOM 645 C C . ASP A 1 89 ? -10.300 0.730 3.580 1.00 96.56 89 ASP A C 1
ATOM 647 O O . ASP A 1 89 ? -10.275 1.338 2.510 1.00 96.56 89 ASP A O 1
ATOM 651 N N . GLU A 1 90 ? -10.306 1.379 4.749 1.00 97.19 90 GLU A N 1
ATOM 652 C CA . GLU A 1 90 ? -10.298 2.846 4.858 1.00 97.19 90 GLU A CA 1
ATOM 653 C C . GLU A 1 90 ? -9.033 3.478 4.253 1.00 97.19 90 GLU A C 1
ATOM 655 O O . GLU A 1 90 ? -9.100 4.507 3.573 1.00 97.19 90 GLU A O 1
ATOM 660 N N . CYS A 1 91 ? -7.863 2.868 4.464 1.00 96.75 91 CYS A N 1
ATOM 661 C CA . CYS A 1 91 ? -6.605 3.327 3.871 1.00 96.75 91 CYS A CA 1
ATOM 662 C C . CYS A 1 91 ? -6.639 3.249 2.338 1.00 96.75 91 CYS A C 1
ATOM 664 O O . CYS A 1 91 ? -6.225 4.197 1.663 1.00 96.75 91 CYS A O 1
ATOM 666 N N . VAL A 1 92 ? -7.155 2.148 1.785 1.00 97.25 92 VAL A N 1
ATOM 667 C CA . VAL A 1 92 ? -7.315 1.975 0.336 1.00 97.25 92 VAL A CA 1
ATOM 668 C C . VAL A 1 92 ? -8.338 2.967 -0.214 1.00 97.25 92 VAL A C 1
ATOM 670 O O . VAL A 1 92 ? -8.065 3.612 -1.223 1.00 97.25 92 VAL A O 1
ATOM 673 N N . ALA A 1 93 ? -9.465 3.166 0.469 1.00 97.75 93 ALA A N 1
ATOM 674 C CA . ALA A 1 93 ? -10.492 4.111 0.043 1.00 97.75 93 ALA A CA 1
ATOM 675 C C . ALA A 1 93 ? -9.974 5.559 -0.036 1.00 97.75 93 ALA A C 1
ATOM 677 O O . ALA A 1 93 ? -10.362 6.304 -0.933 1.00 97.75 93 ALA A O 1
ATOM 678 N N . ARG A 1 94 ? -9.083 5.969 0.880 1.00 97.75 94 ARG A N 1
ATOM 679 C CA . ARG A 1 94 ? -8.571 7.352 0.943 1.00 97.75 94 ARG A CA 1
ATOM 680 C C . ARG A 1 94 ? -7.340 7.610 0.079 1.00 97.75 94 ARG A C 1
ATOM 682 O O . ARG A 1 94 ? -7.163 8.733 -0.384 1.00 97.75 94 ARG A O 1
ATOM 689 N N . ARG A 1 95 ? -6.437 6.631 -0.044 1.00 97.69 95 ARG A N 1
ATOM 690 C CA . ARG A 1 95 ? -5.094 6.814 -0.639 1.00 97.69 95 ARG A CA 1
ATOM 691 C C . ARG A 1 95 ? -4.648 5.665 -1.541 1.00 97.69 95 ARG A C 1
ATOM 693 O O . ARG A 1 95 ? -3.513 5.670 -2.010 1.00 97.69 95 ARG A O 1
ATOM 700 N N . GLY A 1 96 ? -5.509 4.681 -1.789 1.00 97.56 96 GLY A N 1
ATOM 701 C CA . GLY A 1 96 ? -5.159 3.484 -2.549 1.00 97.56 96 GLY A CA 1
ATOM 702 C C . GLY A 1 96 ? -4.658 3.793 -3.956 1.00 97.56 96 GLY A C 1
ATOM 703 O O . GLY A 1 96 ? -3.667 3.205 -4.368 1.00 97.56 96 GLY A O 1
ATOM 704 N N . GLU A 1 97 ? -5.283 4.743 -4.656 1.00 97.75 97 GLU A N 1
ATOM 705 C CA . GLU A 1 97 ? -4.904 5.133 -6.022 1.00 97.75 97 GLU A CA 1
ATOM 706 C C . GLU A 1 97 ? -3.477 5.703 -6.096 1.00 97.75 97 GLU A C 1
ATOM 708 O O . GLU A 1 97 ? -2.633 5.156 -6.802 1.00 97.75 97 GLU A O 1
ATOM 713 N N . GLU A 1 98 ? -3.176 6.732 -5.297 1.00 98.00 98 GLU A N 1
ATOM 714 C CA . GLU A 1 98 ? -1.861 7.396 -5.242 1.00 98.00 98 GLU A CA 1
ATOM 715 C C . GLU A 1 98 ? -0.733 6.423 -4.849 1.00 98.00 98 GLU A C 1
ATOM 717 O O . GLU A 1 98 ? 0.348 6.391 -5.453 1.00 98.00 98 GLU A O 1
ATOM 722 N N . ILE A 1 99 ? -0.993 5.586 -3.838 1.00 97.94 99 ILE A N 1
ATOM 723 C CA . ILE A 1 99 ? -0.045 4.565 -3.384 1.00 97.94 99 ILE A CA 1
ATOM 724 C C . ILE A 1 99 ? 0.169 3.525 -4.490 1.00 97.94 99 ILE A C 1
ATOM 726 O O . ILE A 1 99 ? 1.310 3.148 -4.766 1.00 97.94 99 ILE A O 1
ATOM 730 N N . LEU A 1 100 ? -0.904 3.058 -5.131 1.00 98.12 100 LEU A N 1
ATOM 731 C CA . LEU A 1 100 ? -0.832 2.032 -6.167 1.00 98.12 100 LEU A CA 1
ATOM 732 C C . LEU A 1 100 ? -0.058 2.524 -7.391 1.00 98.12 100 LEU A C 1
ATOM 734 O O . LEU A 1 10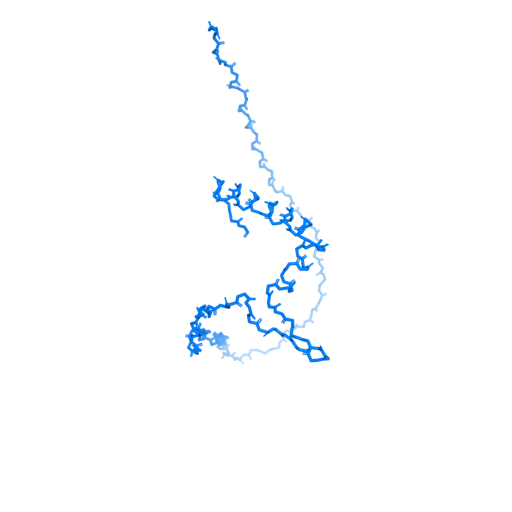0 ? 0.806 1.798 -7.880 1.00 98.12 100 LEU A O 1
ATOM 738 N N . GLU A 1 101 ? -0.304 3.750 -7.850 1.00 98.31 101 GLU A N 1
ATOM 739 C CA . GLU A 1 101 ? 0.435 4.349 -8.964 1.00 98.31 101 GLU A CA 1
ATOM 740 C C . GLU A 1 101 ? 1.940 4.402 -8.664 1.00 98.31 101 GLU A C 1
ATOM 742 O O . GLU A 1 101 ? 2.765 3.942 -9.462 1.00 98.31 101 GLU A O 1
ATOM 747 N N . THR A 1 102 ? 2.300 4.859 -7.463 1.00 98.25 102 THR A N 1
ATOM 748 C CA . THR A 1 102 ? 3.695 4.914 -7.005 1.00 98.25 102 THR A CA 1
ATOM 749 C C . THR A 1 102 ? 4.340 3.524 -6.979 1.00 98.25 102 THR A C 1
ATOM 751 O O . THR A 1 102 ? 5.478 3.342 -7.427 1.00 98.25 102 THR A O 1
ATOM 754 N N . LEU A 1 103 ? 3.618 2.517 -6.476 1.00 98.12 103 LEU A N 1
ATOM 755 C CA . LEU A 1 103 ? 4.095 1.135 -6.430 1.00 98.12 103 LEU A CA 1
ATOM 756 C C . LEU A 1 103 ? 4.293 0.554 -7.831 1.00 98.12 103 LEU A C 1
ATOM 758 O O . LEU A 1 103 ?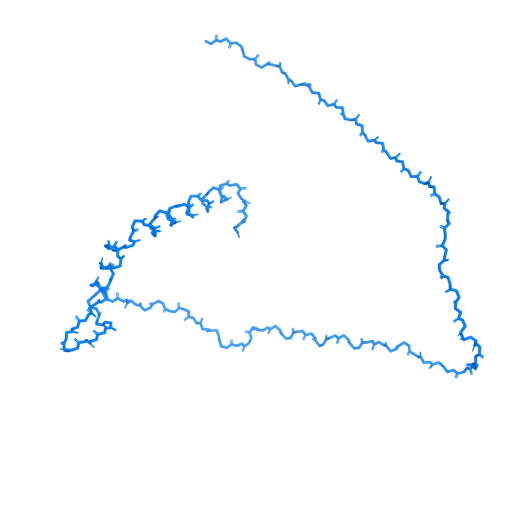 5.306 -0.105 -8.075 1.00 98.12 103 LEU A O 1
ATOM 762 N N . ILE A 1 104 ? 3.369 0.816 -8.757 1.00 98.44 104 ILE A N 1
ATOM 763 C CA . ILE A 1 104 ? 3.477 0.381 -10.152 1.00 98.44 104 ILE A CA 1
ATOM 764 C C . ILE A 1 104 ? 4.709 1.009 -10.800 1.00 98.44 104 ILE A C 1
ATOM 766 O O . ILE A 1 104 ? 5.540 0.284 -11.351 1.00 98.44 104 ILE A O 1
ATOM 770 N N . ALA A 1 105 ? 4.873 2.328 -10.690 1.00 98.19 105 ALA A N 1
ATOM 771 C CA . ALA A 1 105 ? 6.009 3.039 -11.268 1.00 98.19 105 ALA A CA 1
ATOM 772 C C . ALA A 1 105 ? 7.341 2.469 -10.761 1.00 98.19 105 ALA A C 1
ATOM 774 O O . ALA A 1 105 ? 8.221 2.116 -11.552 1.00 98.19 105 ALA A O 1
ATOM 775 N N . ARG A 1 106 ? 7.459 2.279 -9.442 1.00 97.81 106 ARG A N 1
ATOM 776 C CA . ARG A 1 106 ? 8.637 1.659 -8.830 1.00 97.81 106 ARG A CA 1
ATOM 777 C C . ARG A 1 106 ? 8.891 0.255 -9.378 1.00 97.81 106 ARG A C 1
ATOM 779 O O . ARG A 1 106 ? 10.025 -0.064 -9.733 1.00 97.81 106 ARG A O 1
ATOM 786 N N . LYS A 1 107 ? 7.855 -0.582 -9.486 1.00 97.81 107 LYS A N 1
ATOM 787 C CA . LYS A 1 107 ? 7.996 -1.956 -9.991 1.00 97.81 107 LYS A CA 1
ATOM 788 C C . LYS A 1 107 ? 8.424 -2.003 -11.453 1.00 97.81 107 LYS A C 1
ATOM 790 O O . LYS A 1 107 ? 9.259 -2.836 -11.796 1.00 97.81 107 LYS A O 1
ATOM 795 N N . LEU A 1 108 ? 7.921 -1.105 -12.295 1.00 97.94 108 LEU A N 1
ATOM 796 C CA . LEU A 1 108 ? 8.343 -1.005 -13.694 1.00 97.94 108 LEU A CA 1
ATOM 797 C C . LEU A 1 108 ? 9.821 -0.618 -13.817 1.00 97.94 108 LEU A C 1
ATOM 799 O O . LEU A 1 108 ? 10.547 -1.210 -14.618 1.00 97.94 108 LEU A O 1
ATOM 803 N N . ILE A 1 109 ? 10.289 0.326 -12.997 1.00 97.19 109 ILE A N 1
ATOM 804 C CA . ILE A 1 109 ? 11.704 0.724 -12.960 1.00 97.19 109 ILE A CA 1
ATOM 805 C C . ILE A 1 109 ? 12.577 -0.452 -12.506 1.00 97.19 109 ILE A C 1
ATOM 807 O O . ILE A 1 109 ? 13.540 -0.796 -13.191 1.00 97.19 109 ILE A O 1
ATOM 811 N N . GLU A 1 110 ? 12.209 -1.119 -11.408 1.00 96.94 110 GLU A N 1
ATOM 812 C CA . GLU A 1 110 ? 12.915 -2.307 -10.903 1.00 96.94 110 GLU A CA 1
ATOM 813 C C . GLU A 1 110 ? 13.003 -3.407 -11.981 1.00 96.94 110 GLU A C 1
ATOM 815 O O . GLU A 1 110 ? 14.067 -3.993 -12.203 1.00 96.94 110 GLU A O 1
ATOM 820 N N . GLN A 1 111 ? 11.908 -3.663 -12.704 1.00 96.31 111 GLN A N 1
ATOM 821 C CA . GLN A 1 111 ? 11.872 -4.628 -13.807 1.00 96.31 111 GLN A CA 1
ATOM 822 C C . GLN A 1 111 ? 12.787 -4.217 -14.970 1.00 96.31 111 GLN A C 1
ATOM 824 O O . GLN A 1 111 ? 13.518 -5.058 -15.500 1.00 96.31 111 GLN A O 1
ATOM 829 N N . ALA A 1 112 ? 12.790 -2.938 -15.355 1.00 96.75 112 ALA A N 1
ATOM 830 C CA . ALA A 1 112 ? 13.621 -2.425 -16.440 1.00 96.75 112 ALA A CA 1
ATOM 831 C C . ALA A 1 112 ? 15.123 -2.478 -16.108 1.00 96.75 112 ALA A C 1
ATOM 833 O O . ALA A 1 112 ? 15.930 -2.841 -16.969 1.00 96.75 112 ALA A O 1
ATOM 834 N N . LEU A 1 113 ? 15.503 -2.162 -14.867 1.00 96.88 113 LEU A N 1
ATOM 835 C CA . LEU A 1 113 ? 16.886 -2.262 -14.391 1.00 96.88 113 LEU A CA 1
ATOM 836 C C . LEU A 1 113 ? 17.350 -3.718 -14.354 1.00 96.88 113 LEU A C 1
ATOM 838 O O . LEU A 1 113 ? 18.399 -4.046 -14.917 1.00 96.88 113 LEU A O 1
ATOM 842 N N . LYS A 1 114 ? 16.514 -4.620 -13.824 1.00 95.62 114 LYS A N 1
ATOM 843 C CA . LYS A 1 114 ? 16.788 -6.062 -13.817 1.00 95.62 114 LYS A CA 1
ATOM 844 C C . LYS A 1 114 ? 16.971 -6.620 -15.230 1.00 95.62 114 LYS A C 1
ATOM 846 O O . LYS A 1 114 ? 17.900 -7.390 -15.465 1.00 95.62 114 LYS A O 1
ATOM 851 N N . ALA A 1 115 ? 16.140 -6.201 -16.187 1.00 95.69 115 ALA A N 1
ATOM 852 C CA . ALA A 1 115 ? 16.275 -6.598 -17.590 1.00 95.69 115 ALA A CA 1
ATOM 853 C C . ALA A 1 115 ? 17.609 -6.140 -18.211 1.00 95.69 115 ALA A C 1
ATOM 855 O O . ALA A 1 115 ? 18.163 -6.824 -19.071 1.00 95.69 115 ALA A O 1
ATOM 856 N N . ARG A 1 116 ? 18.151 -5.008 -17.747 1.00 96.50 116 ARG A N 1
ATOM 857 C CA . ARG A 1 116 ? 19.446 -4.458 -18.175 1.00 96.50 116 ARG A CA 1
ATOM 858 C C . ARG A 1 116 ? 20.632 -4.942 -17.334 1.00 96.50 116 ARG A C 1
ATOM 860 O O . ARG A 1 116 ? 21.758 -4.579 -17.659 1.00 96.50 116 ARG A O 1
ATOM 867 N N . LYS A 1 117 ? 20.400 -5.772 -16.307 1.00 94.25 117 LYS A N 1
ATOM 868 C CA . LYS A 1 117 ? 21.408 -6.217 -15.324 1.00 94.25 117 LYS A CA 1
ATOM 869 C C . LYS A 1 117 ? 22.117 -5.046 -14.631 1.00 94.25 117 LYS A C 1
ATOM 871 O O . LYS A 1 117 ? 23.318 -5.102 -14.387 1.00 94.25 117 LYS A O 1
ATOM 876 N N . LEU A 1 118 ? 21.369 -3.981 -14.366 1.00 85.69 118 LEU A N 1
ATOM 877 C CA . LEU A 1 118 ? 21.818 -2.841 -13.575 1.00 85.69 118 LEU A CA 1
ATOM 878 C C . LEU A 1 118 ? 21.261 -2.994 -12.155 1.00 85.69 118 LEU A C 1
ATOM 880 O O . LEU A 1 118 ? 20.150 -3.501 -11.986 1.00 85.69 118 LEU A O 1
ATOM 884 N N . GLU A 1 119 ? 22.042 -2.601 -11.153 1.00 79.25 119 GLU A N 1
ATOM 885 C CA . GLU A 1 119 ? 21.610 -2.614 -9.751 1.00 79.25 119 GLU A CA 1
ATOM 886 C C . GLU A 1 119 ? 20.724 -1.393 -9.441 1.00 79.25 119 GLU A C 1
ATOM 888 O O . GLU A 1 119 ? 20.790 -0.383 -10.148 1.00 79.25 119 GLU A O 1
ATOM 893 N N . VAL A 1 120 ? 19.846 -1.543 -8.441 1.00 66.81 120 VAL A N 1
ATOM 894 C CA . VAL A 1 120 ? 18.905 -0.512 -7.956 1.00 66.81 120 VAL A CA 1
ATOM 895 C C . VAL A 1 120 ? 19.566 0.321 -6.871 1.00 66.81 120 VAL A C 1
ATOM 897 O O . VAL A 1 120 ? 20.162 -0.303 -5.966 1.00 66.81 120 VAL A O 1
#

Radius of gyration: 35.49 Å; chains: 1; bounding box: 89×47×74 Å